Protein AF-A0A3D0H3B3-F1 (afdb_monomer)

pLDDT: mean 87.19, std 8.32, range [63.09, 97.88]

Foldseek 3Di:
DVCVVVVNPADDVLVVQVVVCVVCCVPCVVCVVCSVVVSVVSRVCCVVLSVLVVVLVVVLVVVVVVCVVVVHPDDDVVNLCCSCPVSVDDSVVNVD

Radius of gyration: 17.86 Å; Cα contacts (8 Å, |Δi|>4): 53; chains: 1; bounding box: 40×26×50 Å

Structure (mmCIF, N/CA/C/O backbone):
data_AF-A0A3D0H3B3-F1
#
_entry.id   AF-A0A3D0H3B3-F1
#
loop_
_atom_site.group_PDB
_atom_site.id
_atom_site.type_symbol
_atom_site.label_atom_id
_atom_site.label_alt_id
_atom_site.label_comp_id
_atom_site.label_asym_id
_atom_site.label_entity_id
_atom_site.label_seq_id
_atom_site.pdbx_PDB_ins_code
_atom_site.Cartn_x
_atom_site.Cartn_y
_atom_site.Cartn_z
_atom_site.occupancy
_atom_site.B_iso_or_equiv
_atom_site.auth_seq_id
_atom_site.auth_comp_id
_atom_site.auth_asym_id
_atom_site.auth_atom_id
_atom_site.pdbx_PDB_model_num
ATOM 1 N N . ARG A 1 1 ? -2.628 -3.431 3.011 1.00 71.88 1 ARG A N 1
ATOM 2 C CA . ARG A 1 1 ? -3.946 -3.982 3.434 1.00 71.88 1 ARG A CA 1
ATOM 3 C C . ARG A 1 1 ? -4.200 -5.385 2.893 1.00 71.88 1 ARG A C 1
ATOM 5 O O . ARG A 1 1 ? -4.131 -6.309 3.682 1.00 71.88 1 ARG A O 1
ATOM 12 N N . HIS A 1 2 ? -4.472 -5.573 1.594 1.00 82.44 2 HIS A N 1
ATOM 13 C CA . HIS A 1 2 ? -4.795 -6.909 1.060 1.00 82.44 2 HIS A CA 1
ATOM 14 C C . HIS A 1 2 ? -3.699 -7.943 1.342 1.00 82.44 2 HIS A C 1
ATOM 16 O O . HIS A 1 2 ? -4.019 -9.040 1.770 1.00 82.44 2 HIS A O 1
ATOM 22 N N . GLY A 1 3 ? -2.420 -7.558 1.243 1.00 84.56 3 GLY A N 1
ATOM 23 C CA . GLY A 1 3 ? -1.312 -8.412 1.689 1.00 84.56 3 GLY A CA 1
ATOM 24 C C . GLY A 1 3 ? -1.428 -8.843 3.157 1.00 84.56 3 GLY A C 1
ATOM 25 O O . GLY A 1 3 ? -1.320 -10.026 3.444 1.00 84.56 3 GLY A O 1
ATOM 26 N N . ARG A 1 4 ? -1.767 -7.926 4.075 1.00 77.69 4 ARG A N 1
ATOM 27 C CA . ARG A 1 4 ? -1.990 -8.238 5.501 1.00 77.69 4 ARG A CA 1
ATOM 28 C C . ARG A 1 4 ? -3.178 -9.180 5.713 1.00 77.69 4 ARG A C 1
ATOM 30 O O . ARG A 1 4 ? -3.071 -10.109 6.499 1.00 77.69 4 ARG A O 1
ATOM 37 N N . PHE A 1 5 ? -4.278 -9.004 4.973 1.00 76.38 5 PHE A N 1
ATOM 38 C CA . PHE A 1 5 ? -5.398 -9.958 5.001 1.00 76.38 5 PHE A CA 1
ATOM 39 C C . PHE A 1 5 ? -5.006 -11.355 4.501 1.00 76.38 5 PHE A C 1
ATOM 41 O O . PHE A 1 5 ? -5.586 -12.343 4.938 1.00 76.38 5 PHE A O 1
ATOM 48 N N . LEU A 1 6 ? -4.005 -11.440 3.623 1.00 85.25 6 LEU A N 1
ATOM 49 C CA . LEU A 1 6 ? -3.413 -12.695 3.160 1.00 85.25 6 LEU A CA 1
ATOM 50 C C . LEU A 1 6 ? -2.292 -13.216 4.084 1.00 85.25 6 LEU A C 1
ATOM 52 O O . LEU A 1 6 ? -1.683 -14.235 3.770 1.00 85.25 6 LEU A O 1
ATOM 56 N N . GLY A 1 7 ? -2.005 -12.543 5.205 1.00 84.50 7 GLY A N 1
ATOM 57 C CA . GLY A 1 7 ? -0.946 -12.924 6.148 1.00 84.50 7 GLY A CA 1
ATOM 58 C C . GLY A 1 7 ? 0.475 -12.550 5.708 1.00 84.50 7 GLY A C 1
ATOM 59 O O . GLY A 1 7 ? 1.443 -13.147 6.172 1.00 84.50 7 GLY A O 1
ATOM 60 N N . ILE A 1 8 ? 0.624 -11.595 4.788 1.00 87.75 8 ILE A N 1
ATOM 61 C CA . ILE A 1 8 ? 1.924 -11.097 4.325 1.00 87.75 8 ILE A CA 1
ATOM 62 C C . ILE A 1 8 ? 2.337 -9.901 5.188 1.00 87.75 8 ILE A C 1
ATOM 64 O O . ILE A 1 8 ? 1.794 -8.807 5.037 1.00 87.75 8 ILE A O 1
ATOM 68 N N . ASP A 1 9 ? 3.337 -10.110 6.045 1.00 82.44 9 ASP A N 1
ATOM 69 C CA . ASP A 1 9 ? 3.860 -9.109 6.992 1.00 82.44 9 ASP A CA 1
ATOM 70 C C . ASP A 1 9 ? 5.191 -8.473 6.552 1.00 82.44 9 ASP A C 1
ATOM 72 O O . ASP A 1 9 ? 5.952 -7.952 7.365 1.00 82.44 9 ASP A O 1
ATOM 76 N N . ARG A 1 10 ? 5.492 -8.517 5.252 1.00 88.88 10 ARG A N 1
ATOM 77 C CA . ARG A 1 10 ? 6.701 -7.933 4.655 1.00 88.88 10 ARG A CA 1
ATOM 78 C C . ARG A 1 10 ? 6.347 -7.083 3.434 1.00 88.88 10 ARG A C 1
ATOM 80 O O . ARG A 1 10 ? 5.331 -7.379 2.799 1.00 88.88 10 ARG A O 1
ATOM 87 N N . PRO A 1 11 ? 7.185 -6.101 3.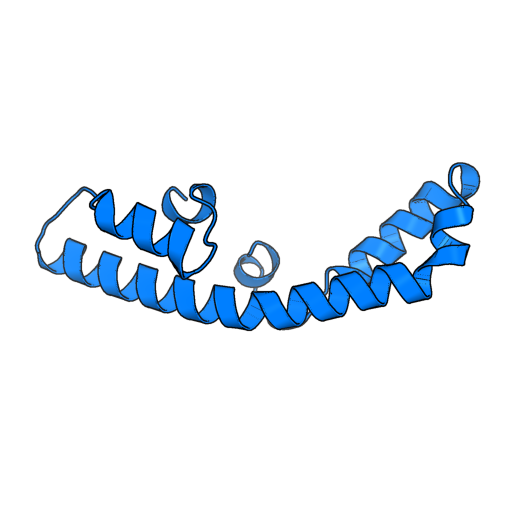058 1.00 92.12 11 PRO A N 1
ATOM 88 C CA . PRO A 1 11 ? 7.037 -5.418 1.783 1.00 92.12 11 PRO A CA 1
ATOM 89 C C . PRO A 1 11 ? 7.037 -6.415 0.618 1.00 92.12 11 PRO A C 1
ATOM 91 O O . PRO A 1 11 ? 7.858 -7.338 0.587 1.00 92.12 11 PRO A O 1
ATOM 94 N N . PHE A 1 12 ? 6.105 -6.255 -0.317 1.00 94.44 12 PHE A N 1
ATOM 95 C CA . PHE A 1 12 ? 5.934 -7.159 -1.459 1.00 94.44 12 PHE A CA 1
ATOM 96 C C . PHE A 1 12 ? 5.481 -6.445 -2.739 1.00 94.44 12 PHE A C 1
ATOM 98 O O . PHE A 1 12 ? 5.603 -7.008 -3.827 1.00 94.44 12 PHE A O 1
ATOM 105 N N . LEU A 1 13 ? 4.970 -5.212 -2.656 1.00 95.75 13 LEU A N 1
ATOM 106 C CA . LEU A 1 13 ? 4.426 -4.508 -3.823 1.00 95.75 13 LEU A CA 1
ATOM 107 C C . LEU A 1 13 ? 5.495 -4.213 -4.877 1.00 95.75 13 LEU A C 1
ATOM 109 O O . LEU A 1 13 ? 5.205 -4.229 -6.072 1.00 95.75 13 LEU A O 1
ATOM 113 N N . HIS A 1 14 ? 6.738 -3.991 -4.451 1.00 96.25 14 HIS A N 1
ATOM 114 C CA . HIS A 1 14 ? 7.861 -3.803 -5.365 1.00 96.25 14 HIS A CA 1
ATOM 115 C C . HIS A 1 14 ? 8.148 -5.067 -6.202 1.00 96.25 14 HIS A C 1
ATOM 117 O O . HIS A 1 14 ? 8.493 -4.941 -7.374 1.00 96.25 14 HIS A O 1
ATOM 123 N N . GLU A 1 15 ? 7.942 -6.273 -5.657 1.00 95.50 15 GLU A N 1
ATOM 124 C CA . GLU A 1 15 ? 8.070 -7.541 -6.400 1.00 95.50 15 GLU A CA 1
ATOM 125 C C . GLU A 1 15 ? 6.942 -7.693 -7.429 1.00 95.50 15 GLU A C 1
ATOM 127 O O . GLU A 1 15 ? 7.182 -8.069 -8.577 1.00 95.50 15 GLU A O 1
ATOM 132 N N . VAL A 1 16 ? 5.712 -7.335 -7.042 1.00 96.31 16 VAL A N 1
ATOM 133 C CA . VAL A 1 16 ? 4.555 -7.330 -7.950 1.00 96.31 16 VAL A CA 1
ATOM 134 C C . VAL A 1 16 ? 4.780 -6.351 -9.103 1.00 96.31 16 VAL A C 1
ATOM 136 O O . VAL A 1 16 ? 4.511 -6.688 -10.253 1.00 96.31 16 VAL A O 1
ATOM 139 N N . ALA A 1 17 ? 5.320 -5.164 -8.818 1.00 97.00 17 ALA A N 1
ATOM 140 C CA . ALA A 1 17 ? 5.637 -4.176 -9.842 1.00 97.00 17 ALA A CA 1
ATOM 141 C C . ALA A 1 17 ? 6.649 -4.717 -10.863 1.00 97.00 17 ALA A C 1
ATOM 143 O O . ALA A 1 17 ? 6.438 -4.546 -12.058 1.00 97.00 17 ALA A O 1
ATOM 144 N N . VAL A 1 18 ? 7.690 -5.432 -10.420 1.00 97.00 18 VAL A N 1
ATOM 145 C CA . VAL A 1 18 ? 8.656 -6.078 -11.328 1.00 97.00 18 VAL A CA 1
ATOM 146 C C . VAL A 1 18 ? 7.976 -7.111 -12.229 1.00 97.00 18 VAL A C 1
ATOM 148 O O . VAL A 1 18 ? 8.230 -7.130 -13.432 1.00 97.00 18 VAL A O 1
ATOM 151 N N . ALA A 1 19 ? 7.072 -7.933 -11.688 1.00 97.44 19 ALA A N 1
ATOM 152 C CA . ALA A 1 19 ? 6.322 -8.897 -12.494 1.00 97.44 19 ALA A CA 1
ATOM 153 C C . ALA A 1 19 ? 5.470 -8.209 -13.579 1.00 97.44 19 ALA A C 1
ATOM 155 O O . ALA A 1 19 ? 5.408 -8.688 -14.711 1.00 97.44 19 ALA A O 1
ATOM 156 N N . VAL A 1 20 ? 4.858 -7.064 -13.257 1.00 97.06 20 VAL A N 1
ATOM 157 C CA . VAL A 1 20 ? 4.099 -6.254 -14.223 1.00 97.06 20 VAL A CA 1
ATOM 158 C C . VAL A 1 20 ? 5.014 -5.658 -15.292 1.00 97.06 20 VAL A C 1
ATOM 160 O O . VAL A 1 20 ? 4.668 -5.715 -16.467 1.00 97.06 20 VAL A O 1
ATOM 163 N N . MET A 1 21 ? 6.184 -5.132 -14.919 1.00 97.00 21 MET A N 1
ATOM 164 C CA . MET A 1 21 ? 7.142 -4.565 -15.879 1.00 97.00 21 MET A CA 1
ATOM 165 C C . MET A 1 21 ? 7.557 -5.596 -16.930 1.00 97.00 21 MET A C 1
ATOM 167 O O . MET A 1 21 ? 7.519 -5.293 -18.117 1.00 97.00 21 MET A O 1
ATOM 171 N N . HIS A 1 22 ? 7.864 -6.826 -16.510 1.00 96.56 22 HIS A N 1
ATOM 172 C CA . HIS A 1 22 ? 8.179 -7.914 -17.438 1.00 96.56 22 HIS A CA 1
ATOM 173 C C . HIS A 1 22 ? 6.992 -8.310 -18.316 1.00 96.56 22 HIS A C 1
ATOM 175 O O . HIS A 1 22 ? 7.157 -8.535 -19.508 1.00 96.56 22 HIS A O 1
ATOM 181 N N . ALA A 1 23 ? 5.776 -8.353 -17.766 1.00 97.38 23 ALA A N 1
ATOM 182 C CA . ALA A 1 23 ? 4.580 -8.653 -18.556 1.00 97.38 23 ALA A CA 1
ATOM 183 C C . ALA A 1 23 ? 4.267 -7.580 -19.619 1.00 97.38 23 ALA A C 1
ATOM 185 O O . ALA A 1 23 ? 3.481 -7.833 -20.531 1.00 97.38 23 ALA A O 1
ATOM 186 N N . MET A 1 24 ? 4.846 -6.384 -19.489 1.00 96.12 24 MET A N 1
ATOM 187 C CA . MET A 1 24 ? 4.590 -5.226 -20.343 1.00 96.12 24 MET A CA 1
ATOM 188 C C . MET A 1 24 ? 5.804 -4.803 -21.186 1.00 96.12 24 MET A C 1
ATOM 190 O O . MET A 1 24 ? 5.710 -3.806 -21.905 1.00 96.12 24 MET A O 1
ATOM 194 N N . GLU A 1 25 ? 6.917 -5.541 -21.130 1.00 95.31 25 GLU A N 1
ATOM 195 C CA . GLU A 1 25 ? 8.212 -5.116 -21.684 1.00 95.31 25 GLU A CA 1
ATOM 196 C C . GLU A 1 25 ? 8.184 -4.852 -23.196 1.00 95.31 25 GLU A C 1
ATOM 198 O O . GLU A 1 25 ? 8.829 -3.917 -23.665 1.00 95.31 25 GLU A O 1
ATOM 203 N N . ASP A 1 26 ? 7.366 -5.598 -23.945 1.00 95.94 26 ASP A N 1
ATOM 204 C CA . ASP A 1 26 ? 7.217 -5.435 -25.397 1.00 95.94 26 ASP A CA 1
ATOM 205 C C . ASP A 1 26 ? 6.635 -4.070 -25.792 1.00 95.94 26 ASP A C 1
ATOM 207 O O . ASP A 1 26 ? 6.915 -3.549 -26.871 1.00 95.94 26 ASP A O 1
ATOM 211 N N . THR A 1 27 ? 5.772 -3.508 -24.940 1.00 97.50 27 THR A N 1
ATOM 212 C CA . THR A 1 27 ? 5.067 -2.245 -25.216 1.00 97.50 27 THR A CA 1
ATOM 213 C C . THR A 1 27 ? 5.682 -1.069 -24.464 1.00 97.50 27 THR A C 1
ATOM 215 O O . THR A 1 27 ? 5.654 0.047 -24.978 1.00 97.50 27 THR A O 1
ATOM 218 N N . TYR A 1 28 ? 6.236 -1.316 -23.274 1.00 96.75 28 TYR A N 1
ATOM 219 C CA . TYR A 1 28 ? 6.752 -0.290 -22.363 1.00 96.75 28 TYR A CA 1
ATOM 220 C C . TYR A 1 28 ? 8.153 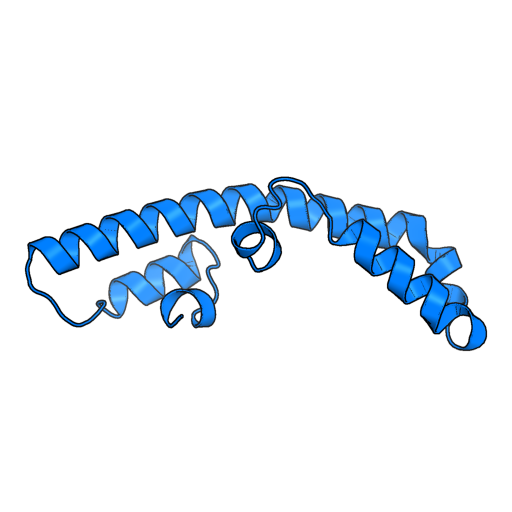-0.648 -21.825 1.00 96.75 28 TYR A C 1
ATOM 222 O O . TYR A 1 28 ? 8.325 -0.851 -20.615 1.00 96.75 28 TYR A O 1
ATOM 230 N N . PRO A 1 29 ? 9.173 -0.755 -22.695 1.00 95.25 29 PRO A N 1
ATOM 231 C CA . PRO A 1 29 ? 10.536 -1.109 -22.289 1.00 95.25 29 PRO A CA 1
ATOM 232 C C . PRO A 1 29 ? 11.156 -0.105 -21.300 1.00 95.25 29 PRO A C 1
ATOM 234 O O . PRO A 1 29 ? 11.967 -0.484 -20.452 1.00 95.25 29 PRO A O 1
ATOM 237 N N . GLU A 1 30 ? 10.732 1.161 -21.334 1.00 96.31 30 GLU A N 1
ATOM 238 C CA . GLU A 1 30 ? 11.192 2.230 -20.442 1.00 96.31 30 GLU A CA 1
ATOM 239 C C . GLU A 1 30 ? 10.922 1.950 -18.951 1.00 96.31 30 GLU A C 1
ATOM 241 O O . GLU A 1 30 ? 11.587 2.505 -18.067 1.00 96.31 30 GLU A O 1
ATOM 246 N N . LEU A 1 31 ? 9.964 1.065 -18.646 1.00 95.38 31 LEU A N 1
ATOM 247 C CA . LEU A 1 31 ? 9.670 0.656 -17.275 1.00 95.38 31 LEU A CA 1
ATOM 248 C C . LEU A 1 31 ? 10.805 -0.183 -16.677 1.00 95.38 31 LEU A C 1
ATOM 250 O O . LEU A 1 31 ? 11.131 -0.004 -15.502 1.00 95.38 31 LEU A O 1
ATOM 254 N N . LEU A 1 32 ? 11.437 -1.047 -17.480 1.00 94.75 32 LEU A N 1
ATOM 255 C CA . LEU A 1 32 ? 12.600 -1.831 -17.053 1.00 94.75 32 LEU A CA 1
ATOM 256 C C . LEU A 1 32 ? 13.844 -0.948 -16.910 1.00 94.75 32 LEU A C 1
ATOM 258 O O . LEU A 1 32 ? 14.598 -1.103 -15.950 1.00 94.75 32 LEU A O 1
ATOM 262 N N . GLU A 1 33 ? 14.020 0.044 -17.789 1.00 95.31 33 GLU A N 1
ATOM 263 C CA . GLU A 1 33 ? 15.092 1.044 -17.649 1.00 95.31 33 GLU A CA 1
ATOM 264 C C . GLU A 1 33 ? 14.977 1.814 -16.321 1.00 95.31 33 GLU A C 1
ATOM 266 O O . GLU A 1 33 ? 15.976 2.104 -15.657 1.00 95.31 33 GLU A O 1
ATOM 271 N N . SER A 1 34 ? 13.742 2.088 -15.893 1.00 96.50 34 SER A N 1
ATOM 272 C CA . SER A 1 34 ? 13.427 2.815 -14.658 1.00 96.50 34 SER A CA 1
ATOM 273 C C . SER A 1 34 ? 13.215 1.914 -13.431 1.00 96.50 34 SER A C 1
ATOM 275 O O . SER A 1 34 ? 12.909 2.419 -12.343 1.00 96.50 34 SER A O 1
ATOM 277 N N . GLN A 1 35 ? 13.400 0.594 -13.555 1.00 96.00 35 GLN A N 1
ATOM 278 C CA . GLN A 1 35 ? 13.032 -0.397 -12.536 1.00 96.00 35 GLN A CA 1
ATOM 279 C C . GLN A 1 35 ? 13.621 -0.080 -11.155 1.00 96.00 35 GLN A C 1
ATOM 281 O O . GLN A 1 35 ? 12.908 -0.097 -10.152 1.00 96.00 35 GLN A O 1
ATOM 286 N N . SER A 1 36 ? 14.915 0.248 -11.084 1.00 96.81 36 SER A N 1
ATOM 287 C CA . SER A 1 36 ? 15.616 0.538 -9.818 1.00 96.81 36 SER A CA 1
ATOM 288 C C . SER A 1 36 ? 15.058 1.762 -9.084 1.00 96.81 36 SER A C 1
ATOM 290 O O . SER A 1 36 ? 15.085 1.825 -7.853 1.00 96.81 36 SER A O 1
ATOM 292 N N . TYR A 1 37 ? 14.552 2.748 -9.826 1.00 97.44 37 TYR A N 1
ATOM 293 C CA . TYR A 1 37 ? 13.922 3.924 -9.236 1.00 97.44 37 TYR A CA 1
ATOM 294 C C . TYR A 1 37 ? 12.511 3.590 -8.749 1.00 97.44 37 TYR A C 1
ATOM 296 O O . TYR A 1 37 ? 12.203 3.804 -7.578 1.00 97.44 37 TYR A O 1
ATOM 304 N N . ILE A 1 38 ? 11.687 2.997 -9.617 1.00 97.00 38 ILE A N 1
ATOM 305 C CA . ILE A 1 38 ? 10.285 2.678 -9.317 1.00 97.00 38 ILE A CA 1
ATOM 306 C C . ILE A 1 38 ? 10.186 1.724 -8.121 1.00 97.00 38 ILE A C 1
ATOM 308 O O . ILE A 1 38 ? 9.463 2.000 -7.167 1.00 97.00 38 ILE A O 1
ATOM 312 N N . THR A 1 39 ? 10.952 0.631 -8.132 1.00 97.75 39 THR A N 1
ATOM 313 C CA . THR A 1 39 ? 10.937 -0.367 -7.046 1.00 97.75 39 THR A CA 1
ATOM 314 C C . THR A 1 39 ? 11.364 0.226 -5.707 1.00 97.75 39 THR A C 1
ATOM 316 O O . THR A 1 39 ? 10.766 -0.090 -4.683 1.00 97.75 39 THR A O 1
ATOM 319 N N . ARG A 1 40 ? 12.344 1.137 -5.704 1.00 97.81 40 ARG A N 1
ATOM 320 C CA . ARG A 1 40 ? 12.808 1.831 -4.496 1.00 97.81 40 ARG A CA 1
ATOM 321 C C . ARG A 1 40 ? 11.760 2.781 -3.933 1.00 97.81 40 ARG A C 1
ATOM 323 O O . ARG A 1 40 ? 11.571 2.807 -2.723 1.00 97.81 40 ARG A O 1
ATOM 330 N N . VAL A 1 41 ? 11.079 3.539 -4.793 1.00 97.88 41 VAL A N 1
ATOM 331 C CA . VAL A 1 41 ? 9.978 4.420 -4.375 1.00 97.88 41 VAL A CA 1
ATOM 332 C C . VAL A 1 41 ? 8.840 3.596 -3.777 1.00 97.88 41 VAL A C 1
ATOM 334 O O . VAL A 1 41 ? 8.370 3.924 -2.692 1.00 97.88 41 VAL A O 1
ATOM 337 N N . ILE A 1 42 ? 8.447 2.502 -4.437 1.00 97.00 42 ILE A N 1
ATOM 338 C CA . ILE A 1 42 ? 7.398 1.604 -3.934 1.00 97.00 42 ILE A CA 1
ATOM 339 C C . ILE A 1 42 ? 7.792 1.016 -2.581 1.00 97.00 42 ILE A C 1
ATOM 341 O O . ILE A 1 42 ? 6.984 1.049 -1.661 1.00 97.00 42 ILE A O 1
ATOM 345 N N . LEU A 1 43 ? 9.021 0.512 -2.446 1.00 96.38 43 LEU A N 1
ATOM 346 C CA . LEU A 1 43 ? 9.503 -0.065 -1.193 1.00 96.38 43 LEU A CA 1
ATOM 347 C C . LEU A 1 43 ? 9.480 0.963 -0.056 1.00 96.38 43 LEU A C 1
ATOM 349 O O . LEU A 1 43 ? 8.922 0.686 0.999 1.00 96.38 43 LEU A O 1
ATOM 353 N N . HIS A 1 44 ? 10.028 2.159 -0.287 1.00 95.44 44 HIS A N 1
ATOM 354 C CA . HIS A 1 44 ? 10.044 3.224 0.717 1.00 95.44 44 HIS A CA 1
ATOM 355 C C . HIS A 1 44 ? 8.630 3.629 1.151 1.00 95.44 44 HIS A C 1
ATOM 357 O O . HIS A 1 44 ? 8.386 3.852 2.337 1.00 95.44 44 HIS A O 1
ATOM 363 N N . GLU A 1 45 ? 7.699 3.737 0.202 1.00 92.25 45 GLU A N 1
ATOM 364 C CA . GLU A 1 45 ? 6.315 4.088 0.514 1.00 92.25 45 GLU A CA 1
ATOM 365 C C . GLU A 1 45 ? 5.604 2.949 1.252 1.00 92.25 45 GLU A C 1
ATOM 367 O O . GLU A 1 45 ? 4.890 3.197 2.218 1.00 92.25 45 GLU A O 1
ATOM 372 N N . GLU A 1 46 ? 5.835 1.697 0.857 1.00 92.06 46 GLU A N 1
ATOM 373 C CA . GLU A 1 46 ? 5.266 0.519 1.513 1.00 92.06 46 GLU A CA 1
ATOM 374 C C . GLU A 1 46 ? 5.752 0.387 2.963 1.00 92.06 46 GLU A C 1
ATOM 376 O O . GLU A 1 46 ? 4.938 0.168 3.861 1.00 92.06 46 GLU A O 1
ATOM 381 N N . GLU A 1 47 ? 7.048 0.587 3.213 1.00 91.31 47 GLU A N 1
ATOM 382 C CA . GLU A 1 47 ? 7.631 0.596 4.560 1.00 91.31 47 GLU A CA 1
ATOM 383 C C . GLU A 1 47 ? 7.045 1.725 5.415 1.00 91.31 47 GLU A C 1
ATOM 385 O O . GLU A 1 47 ? 6.540 1.481 6.512 1.00 91.31 47 GLU A O 1
ATOM 390 N N . ARG A 1 48 ? 7.026 2.956 4.888 1.00 87.75 48 ARG A N 1
ATOM 391 C CA . ARG A 1 48 ? 6.474 4.126 5.588 1.00 87.75 48 ARG A CA 1
ATOM 392 C C . ARG A 1 48 ? 4.983 3.966 5.894 1.00 87.75 48 ARG A C 1
ATOM 394 O O . ARG A 1 48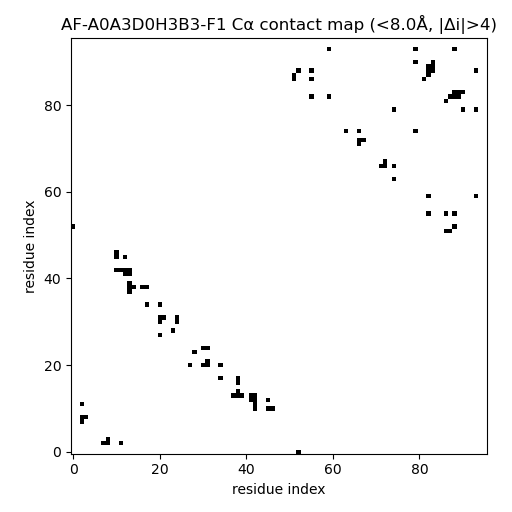 ? 4.513 4.355 6.967 1.00 87.75 48 ARG A O 1
ATOM 401 N N . PHE A 1 49 ? 4.228 3.416 4.949 1.00 83.75 49 PHE A N 1
ATOM 402 C CA . PHE A 1 49 ? 2.792 3.230 5.092 1.00 83.75 49 PHE A CA 1
ATOM 403 C C . PHE A 1 49 ? 2.453 2.062 6.021 1.00 83.75 49 PHE A C 1
ATOM 405 O O . PHE A 1 49 ? 1.439 2.128 6.711 1.00 83.75 49 PHE A O 1
ATOM 412 N N . SER A 1 50 ? 3.290 1.020 6.092 1.00 84.44 50 SER A N 1
ATOM 413 C CA . SER A 1 50 ? 3.058 -0.137 6.964 1.00 84.44 50 SER A CA 1
ATOM 414 C C . SER A 1 50 ? 2.896 0.270 8.430 1.00 84.44 50 SER A C 1
ATOM 416 O O . SER A 1 50 ? 1.934 -0.148 9.072 1.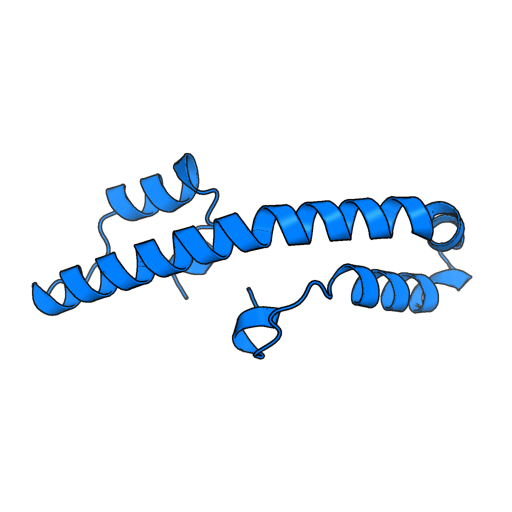00 84.44 50 SER A O 1
ATOM 418 N N . ASP A 1 51 ? 3.760 1.150 8.941 1.00 81.44 51 ASP A N 1
ATOM 419 C CA . ASP A 1 51 ? 3.676 1.627 10.329 1.00 81.44 51 ASP A CA 1
ATOM 420 C C . ASP A 1 51 ? 2.394 2.427 10.595 1.00 81.44 51 ASP A C 1
ATOM 422 O O . ASP A 1 51 ? 1.748 2.288 11.641 1.00 81.44 51 ASP A O 1
ATOM 426 N N . THR A 1 52 ? 2.000 3.250 9.620 1.00 80.50 52 THR A N 1
ATOM 427 C CA . THR A 1 52 ? 0.785 4.071 9.691 1.00 80.50 52 THR A CA 1
ATOM 428 C C . THR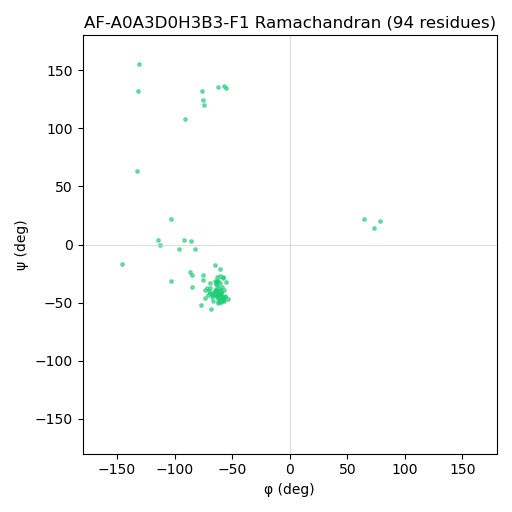 A 1 52 ? -0.458 3.182 9.669 1.00 80.50 52 THR A C 1
ATOM 430 O O . THR A 1 52 ? -1.353 3.346 10.500 1.00 80.50 52 THR A O 1
ATOM 433 N N . LEU A 1 53 ? -0.479 2.189 8.776 1.00 80.50 53 LEU A N 1
ATOM 434 C CA . LEU A 1 53 ? -1.532 1.187 8.665 1.00 80.50 53 LEU A CA 1
ATOM 435 C C . LEU A 1 53 ? -1.655 0.368 9.957 1.00 80.50 53 LEU A C 1
ATOM 437 O O . LEU A 1 53 ? -2.751 0.194 10.480 1.00 80.50 53 LEU A O 1
ATOM 441 N N . ASP A 1 54 ? -0.545 -0.092 10.524 1.00 81.50 54 ASP A N 1
ATOM 442 C CA . ASP A 1 54 ? -0.567 -0.878 11.756 1.00 81.50 54 ASP A CA 1
ATOM 443 C C .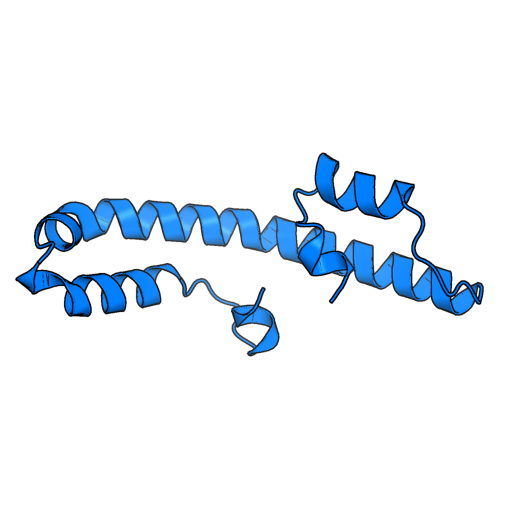 ASP A 1 54 ? -1.095 -0.056 12.943 1.00 81.50 54 ASP A C 1
ATOM 445 O O . ASP A 1 54 ? -1.867 -0.561 13.764 1.00 81.50 54 ASP A O 1
ATOM 449 N N . HIS A 1 55 ? -0.725 1.225 13.041 1.00 82.25 55 HIS A N 1
ATOM 450 C CA . HIS A 1 55 ? -1.245 2.109 14.083 1.00 82.25 55 HIS A CA 1
ATOM 451 C C . HIS A 1 55 ? -2.743 2.392 13.916 1.00 82.25 55 HIS A C 1
ATOM 453 O O . HIS A 1 55 ? -3.502 2.245 14.879 1.00 82.25 55 HIS A O 1
ATOM 459 N N . GLY A 1 56 ? -3.186 2.759 12.712 1.00 79.62 56 GLY A N 1
ATOM 460 C CA . GLY A 1 56 ? -4.591 3.085 12.477 1.00 79.62 56 GLY A CA 1
ATOM 461 C C . GLY A 1 56 ? -5.518 1.871 12.569 1.00 79.62 56 GLY A C 1
ATOM 462 O O . GLY A 1 56 ? -6.615 2.006 13.105 1.00 79.62 56 GLY A O 1
ATOM 463 N N . LEU A 1 57 ? -5.070 0.669 12.175 1.00 80.81 57 LEU A N 1
ATOM 464 C CA . LEU A 1 57 ? -5.842 -0.567 12.361 1.00 80.81 57 LEU A CA 1
ATOM 465 C C . LEU A 1 57 ? -6.029 -0.895 13.845 1.00 80.81 57 LEU A C 1
ATOM 467 O O . LEU A 1 57 ? -7.136 -1.237 14.2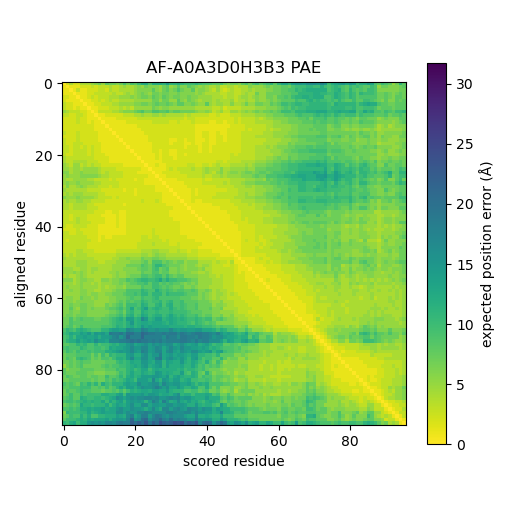54 1.00 80.81 57 LEU A O 1
ATOM 471 N N . ARG A 1 58 ? -4.984 -0.744 14.673 1.00 83.75 58 ARG A N 1
ATOM 472 C CA . ARG A 1 58 ? -5.103 -0.937 16.129 1.00 83.75 58 ARG A CA 1
ATOM 473 C C . ARG A 1 58 ? -6.076 0.057 16.758 1.00 83.75 58 ARG A C 1
ATOM 475 O O . ARG A 1 58 ? -6.900 -0.340 17.580 1.00 83.75 58 ARG A O 1
ATOM 482 N N . LEU A 1 59 ? -5.995 1.332 16.370 1.00 82.81 59 LEU A N 1
ATOM 483 C CA . LEU A 1 59 ? -6.908 2.364 16.861 1.00 82.81 59 LEU A CA 1
ATOM 484 C C . LEU A 1 59 ? -8.355 2.049 16.460 1.00 82.81 59 LEU A C 1
ATOM 486 O O . LEU A 1 59 ? -9.233 2.025 17.321 1.00 82.81 59 LEU A O 1
ATOM 490 N N . LEU A 1 60 ? -8.588 1.733 15.183 1.00 81.81 60 LEU A N 1
ATOM 491 C CA . LEU A 1 60 ? -9.900 1.354 14.665 1.00 81.81 60 LEU A CA 1
ATOM 492 C C . LEU A 1 60 ? -10.474 0.147 15.420 1.00 81.81 60 LEU A C 1
ATOM 494 O O . LEU A 1 60 ? -11.601 0.212 15.901 1.00 81.81 60 LEU A O 1
ATOM 498 N N . GLN A 1 61 ? -9.690 -0.919 15.599 1.00 83.44 61 GLN A N 1
ATOM 499 C CA . GLN A 1 61 ? -10.113 -2.107 16.349 1.00 83.44 61 GLN A CA 1
ATOM 500 C C . GLN A 1 61 ? -10.473 -1.782 17.804 1.00 83.44 61 GLN A C 1
ATOM 502 O O . GLN A 1 61 ? -11.463 -2.301 18.321 1.00 83.44 61 GLN A O 1
ATOM 507 N N . SER A 1 62 ? -9.699 -0.916 18.466 1.00 86.94 62 SER A N 1
ATOM 508 C CA . SER A 1 62 ? -9.977 -0.516 19.849 1.00 86.94 62 SER A CA 1
ATOM 509 C C . SER A 1 62 ? -11.279 0.279 19.983 1.00 86.94 62 SER A C 1
ATOM 511 O O . SER A 1 62 ? -12.061 0.022 20.897 1.00 86.94 62 SER A O 1
ATOM 513 N N . GLU A 1 63 ? -11.555 1.185 19.043 1.00 83.62 63 GLU A N 1
ATOM 514 C CA . GLU A 1 63 ? -12.778 1.988 19.045 1.00 83.62 63 GLU A CA 1
ATOM 515 C C . GLU A 1 63 ? -14.004 1.170 18.641 1.00 83.62 63 GLU A C 1
ATOM 517 O O . GLU A 1 63 ? -15.052 1.310 19.266 1.00 83.62 63 GLU A O 1
ATOM 522 N N . ILE A 1 64 ? -13.881 0.267 17.660 1.00 84.62 64 ILE A N 1
ATOM 523 C CA . ILE A 1 64 ? -14.954 -0.676 17.310 1.00 84.62 64 ILE A CA 1
ATOM 524 C C . ILE A 1 64 ? -15.326 -1.515 18.531 1.00 84.62 64 ILE A C 1
ATOM 526 O O . ILE A 1 64 ? -16.507 -1.636 18.847 1.00 84.62 64 ILE A O 1
ATOM 530 N N . LYS A 1 65 ? -14.333 -2.053 19.249 1.00 87.44 65 LYS A N 1
ATOM 531 C CA . LYS A 1 65 ? -14.582 -2.843 20.456 1.00 87.44 65 LYS A CA 1
ATOM 532 C C . LYS A 1 65 ? -15.295 -2.021 21.533 1.00 87.44 65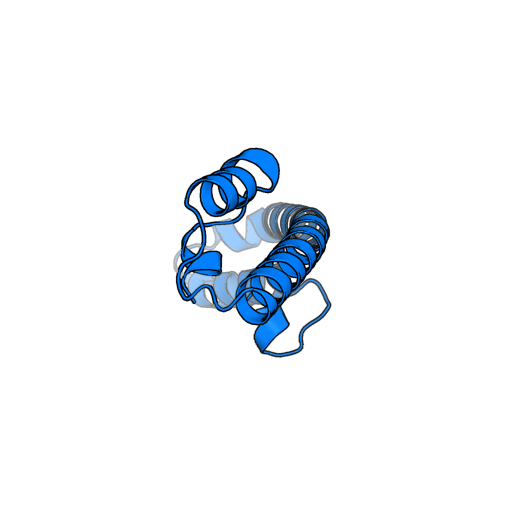 LYS A C 1
ATOM 534 O O . LYS A 1 65 ? -16.284 -2.484 22.088 1.00 87.44 65 LYS A O 1
ATOM 539 N N . ARG A 1 66 ? -14.852 -0.783 21.774 1.00 88.31 66 ARG A N 1
ATOM 540 C CA . ARG A 1 66 ? -15.506 0.132 22.722 1.00 88.31 66 ARG A CA 1
ATOM 541 C C . ARG A 1 66 ? -16.964 0.406 22.340 1.00 88.31 66 ARG A C 1
ATOM 543 O O . ARG A 1 66 ? -17.840 0.332 23.191 1.00 88.31 66 ARG A O 1
ATOM 550 N N . LEU A 1 67 ? -17.232 0.686 21.064 1.00 87.12 67 LEU A N 1
ATOM 551 C CA . LEU A 1 67 ? -18.588 0.926 20.560 1.00 87.12 67 LEU A CA 1
ATOM 552 C C . LEU A 1 67 ? -19.477 -0.319 20.689 1.00 87.12 67 LEU A C 1
ATOM 554 O O . LEU A 1 67 ? -20.645 -0.193 21.048 1.00 87.12 67 LEU A O 1
ATOM 558 N N . GLN A 1 68 ? -18.930 -1.513 20.447 1.00 87.12 68 GLN A N 1
ATOM 559 C CA . GLN A 1 68 ? -19.635 -2.781 20.656 1.00 87.12 68 GLN A CA 1
ATOM 560 C C . GLN A 1 68 ? -19.975 -3.010 22.134 1.00 87.12 68 GLN A C 1
ATOM 562 O O . GLN A 1 68 ? -21.112 -3.369 22.439 1.00 87.12 68 GLN A O 1
ATOM 567 N N . ASP A 1 69 ? -19.029 -2.750 23.041 1.00 90.56 69 ASP A N 1
ATOM 568 C CA . ASP A 1 69 ? -19.235 -2.846 24.492 1.00 90.56 69 ASP A CA 1
ATOM 569 C C . ASP A 1 69 ? -20.307 -1.841 24.981 1.00 90.56 69 ASP A C 1
ATOM 571 O O . ASP A 1 69 ? -21.061 -2.127 25.910 1.00 90.56 69 ASP A O 1
ATOM 575 N N . GLU A 1 70 ? -20.423 -0.684 24.317 1.00 89.69 70 GLU A N 1
ATOM 576 C CA . GLU A 1 70 ? -21.447 0.349 24.550 1.00 89.69 70 GLU A CA 1
ATOM 577 C C . GLU A 1 70 ? -22.794 0.059 23.845 1.00 89.69 70 GLU A C 1
ATOM 579 O O . GLU A 1 70 ? -23.763 0.799 24.028 1.00 89.69 70 GLU A O 1
ATOM 584 N N . GLY A 1 71 ?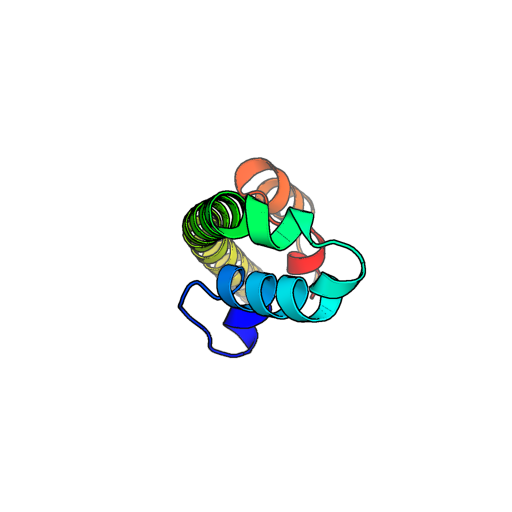 -22.890 -1.011 23.046 1.00 88.12 71 GLY A N 1
ATOM 585 C CA . GLY A 1 71 ? -24.095 -1.381 22.292 1.00 88.12 71 GLY A CA 1
ATOM 586 C C . GLY A 1 71 ? -24.393 -0.493 21.076 1.00 88.12 71 GLY A C 1
ATOM 587 O O . GLY A 1 71 ? -25.502 -0.531 20.536 1.00 88.12 71 GLY A O 1
ATOM 588 N N . ALA A 1 72 ? -23.429 0.313 20.630 1.00 83.12 72 ALA A N 1
ATOM 589 C CA . ALA A 1 72 ? -23.571 1.177 19.468 1.00 83.12 72 ALA A CA 1
ATOM 590 C C . ALA A 1 72 ? -23.465 0.370 18.163 1.00 83.12 72 ALA A C 1
ATOM 592 O O . ALA A 1 72 ? -22.536 -0.407 17.960 1.00 83.12 72 ALA A O 1
ATOM 593 N N . GLN A 1 73 ? -24.408 0.592 17.242 1.00 82.44 73 GLN A N 1
ATOM 594 C CA . GLN A 1 73 ? -24.418 -0.053 15.919 1.00 82.44 73 GLN A CA 1
ATOM 595 C C . GLN A 1 73 ? -23.793 0.806 14.810 1.00 82.44 73 GLN A C 1
ATOM 597 O O . GLN A 1 73 ? -23.713 0.368 13.666 1.00 82.44 73 GLN A O 1
ATOM 602 N N . VAL A 1 74 ? -23.381 2.039 15.123 1.00 83.88 74 VAL A N 1
ATOM 603 C CA . VAL A 1 74 ? -22.912 3.021 14.137 1.00 83.88 74 VAL A CA 1
ATOM 604 C C . VAL A 1 74 ? -21.599 3.640 14.597 1.00 83.88 74 VAL A C 1
ATOM 606 O O . VAL A 1 74 ? -21.485 4.104 15.732 1.00 83.88 74 VAL A O 1
ATOM 609 N N . ILE A 1 75 ? -20.623 3.690 13.690 1.00 82.31 75 ILE A N 1
ATOM 610 C CA . ILE A 1 75 ? -19.348 4.379 13.904 1.00 82.31 75 ILE A CA 1
ATOM 611 C C . ILE A 1 75 ? -19.577 5.897 13.786 1.00 82.31 75 ILE A C 1
ATOM 613 O O . ILE A 1 75 ? -20.074 6.358 12.756 1.00 82.31 75 ILE A O 1
ATOM 617 N N . PRO A 1 76 ? -19.214 6.710 14.798 1.00 86.81 76 PRO A N 1
ATOM 618 C CA . PRO A 1 76 ? -19.370 8.159 14.724 1.00 86.81 76 PRO A CA 1
ATOM 619 C C . PRO A 1 76 ? -18.535 8.771 13.593 1.00 86.81 76 PRO A C 1
ATOM 621 O O . PRO A 1 76 ? -17.342 8.498 13.476 1.00 86.81 76 PRO A O 1
ATOM 624 N N . GLY A 1 77 ? -19.115 9.694 12.820 1.00 86.31 77 GLY A N 1
ATOM 625 C CA . GLY A 1 77 ? -18.401 10.374 11.728 1.00 86.31 77 GLY A CA 1
ATOM 626 C C . GLY A 1 77 ? -17.142 11.130 12.176 1.00 86.31 77 GLY A C 1
ATOM 627 O O . GLY A 1 77 ? -16.182 11.222 11.420 1.00 86.31 77 GLY A O 1
ATOM 628 N N . ALA A 1 78 ? -17.095 11.603 13.426 1.00 85.88 78 ALA A N 1
ATOM 629 C CA . ALA A 1 78 ? -15.899 12.224 14.001 1.00 85.88 78 ALA A CA 1
ATOM 630 C C . ALA A 1 78 ? -14.707 11.251 14.092 1.00 85.88 78 ALA A C 1
ATOM 632 O O . ALA A 1 78 ? -13.562 11.657 13.894 1.00 85.88 78 ALA A O 1
ATOM 633 N N . LEU A 1 79 ? -14.970 9.966 14.353 1.00 82.69 79 LEU A N 1
ATOM 634 C CA . LEU A 1 79 ? -13.940 8.930 14.355 1.00 82.69 79 LEU A CA 1
ATOM 635 C C . LEU A 1 79 ? -13.459 8.642 12.927 1.00 82.69 79 LEU A C 1
ATOM 637 O O . LEU A 1 79 ? -12.254 8.582 12.699 1.00 82.69 79 LEU A O 1
ATOM 641 N N . ILE A 1 80 ? -14.384 8.553 11.966 1.00 84.25 80 ILE A N 1
ATOM 642 C CA . ILE A 1 80 ? -14.061 8.390 10.538 1.00 84.25 80 ILE A CA 1
ATOM 643 C C . ILE A 1 80 ? -13.179 9.546 10.052 1.00 84.25 80 ILE A C 1
ATOM 645 O O . ILE A 1 80 ? -12.134 9.321 9.447 1.00 84.25 80 ILE A O 1
ATOM 649 N N . PHE A 1 81 ? -13.562 10.783 10.378 1.00 85.81 81 PHE A N 1
ATOM 650 C CA . PHE A 1 81 ? -12.803 11.977 10.019 1.00 85.81 81 PHE A CA 1
ATOM 651 C C . PHE A 1 81 ? -11.390 11.951 10.605 1.00 85.81 81 PHE A C 1
ATOM 653 O O . PHE A 1 81 ? -10.433 12.211 9.889 1.00 85.81 81 PHE A O 1
ATOM 660 N N . LYS A 1 82 ? -11.239 11.573 11.880 1.00 82.88 82 LYS A N 1
ATOM 661 C CA . LYS A 1 82 ? -9.925 11.467 12.526 1.00 82.88 82 LYS A CA 1
ATOM 662 C C . LYS A 1 82 ? -9.040 10.404 11.867 1.00 82.88 82 LYS A C 1
ATOM 664 O O . LYS A 1 82 ? -7.853 10.643 11.669 1.00 82.88 82 LYS A O 1
ATOM 669 N N . LEU A 1 83 ? -9.599 9.242 11.527 1.00 79.94 83 LEU A N 1
ATOM 670 C CA . LEU A 1 83 ? -8.870 8.182 10.824 1.00 79.94 83 LEU A CA 1
ATOM 671 C C . LEU A 1 83 ? -8.375 8.664 9.455 1.00 79.94 83 LEU A C 1
ATOM 673 O O . LEU A 1 83 ? -7.204 8.477 9.130 1.00 79.94 83 LEU A O 1
ATOM 677 N N . TYR A 1 84 ? -9.226 9.360 8.707 1.00 83.06 84 TYR A N 1
ATOM 678 C CA . TYR A 1 84 ? -8.873 9.915 7.406 1.00 83.06 84 TYR A CA 1
ATOM 679 C C . TYR A 1 84 ? -7.846 11.056 7.492 1.00 83.06 84 TYR A C 1
ATOM 681 O O . TYR A 1 84 ? -6.783 10.972 6.886 1.00 83.06 84 TYR A O 1
ATOM 689 N N . ASP A 1 85 ? -8.134 12.103 8.266 1.00 84.56 85 ASP A N 1
ATOM 690 C CA . ASP A 1 85 ? -7.342 13.339 8.319 1.00 84.56 85 ASP A CA 1
ATOM 691 C C . ASP A 1 85 ? -6.011 13.160 9.062 1.00 84.56 85 ASP A C 1
ATOM 693 O O . ASP A 1 85 ? -4.957 13.564 8.579 1.00 84.56 85 ASP A O 1
ATOM 697 N N . THR A 1 86 ? -6.036 12.513 10.231 1.00 79.81 86 THR A N 1
ATOM 698 C CA . THR A 1 86 ? -4.846 12.397 11.088 1.00 79.81 86 THR A CA 1
ATOM 699 C C . THR A 1 86 ? -3.956 11.220 10.698 1.00 79.81 86 THR A C 1
ATOM 701 O O . THR A 1 86 ? -2.735 11.317 10.800 1.00 79.81 86 THR A O 1
ATOM 704 N N . TYR A 1 87 ? -4.550 10.102 10.275 1.00 74.62 87 TYR A N 1
ATOM 705 C CA . TYR A 1 87 ? -3.819 8.854 10.023 1.00 74.62 87 TYR A CA 1
ATOM 706 C C . TYR A 1 87 ? -3.779 8.458 8.545 1.00 74.62 87 TYR A C 1
ATOM 708 O O . TYR A 1 87 ? -3.192 7.431 8.215 1.00 74.62 87 TYR A O 1
ATOM 716 N N . GLY A 1 88 ? -4.392 9.242 7.652 1.00 75.31 88 GLY A N 1
ATOM 717 C CA . GLY A 1 88 ? -4.404 8.954 6.218 1.00 75.31 88 GLY A CA 1
ATOM 718 C C . GLY A 1 88 ? -5.155 7.671 5.860 1.00 75.31 88 GLY A C 1
ATOM 719 O O . GLY A 1 88 ? -4.881 7.086 4.814 1.00 75.31 88 GLY A O 1
ATOM 720 N N . PHE A 1 89 ? -6.062 7.193 6.722 1.00 75.25 89 PHE A N 1
ATOM 721 C CA . PHE A 1 89 ? -6.821 5.975 6.456 1.00 75.25 89 PHE A CA 1
ATOM 722 C C . PHE A 1 89 ? -7.893 6.235 5.398 1.00 75.25 89 PHE A C 1
ATOM 724 O O . PHE A 1 89 ? -8.795 7.041 5.638 1.00 75.25 89 PHE A O 1
ATOM 731 N N . PRO A 1 90 ? -7.856 5.534 4.251 1.00 73.44 90 PRO A N 1
ATOM 732 C CA . PRO A 1 90 ? -8.935 5.601 3.280 1.00 73.44 90 PRO A CA 1
ATOM 733 C C . PRO A 1 90 ? -10.253 5.191 3.936 1.00 73.44 90 PRO A C 1
ATOM 735 O O . PRO A 1 90 ? -10.302 4.191 4.657 1.00 73.44 90 PRO A O 1
ATOM 738 N N . ILE A 1 91 ? -11.320 5.938 3.648 1.00 73.38 91 ILE A N 1
ATOM 739 C CA . ILE A 1 91 ? -12.665 5.650 4.162 1.00 73.38 91 ILE A CA 1
ATOM 740 C C . ILE A 1 91 ? -13.121 4.228 3.812 1.00 73.38 91 ILE A C 1
ATOM 742 O O . ILE A 1 91 ? -13.761 3.586 4.638 1.00 73.38 91 ILE A O 1
ATOM 746 N N . ASP A 1 92 ? -12.684 3.711 2.660 1.00 72.38 92 ASP A N 1
ATOM 747 C CA . ASP A 1 92 ? -12.969 2.349 2.196 1.00 72.38 92 ASP A CA 1
ATOM 748 C C . ASP A 1 92 ? -12.488 1.272 3.186 1.00 72.38 92 ASP A C 1
ATOM 750 O O . ASP A 1 92 ? -13.075 0.204 3.272 1.00 72.38 92 ASP A O 1
ATOM 754 N N . ILE A 1 93 ? -11.432 1.539 3.972 1.00 69.81 93 ILE A N 1
ATOM 755 C CA . ILE A 1 93 ? -10.934 0.603 5.002 1.00 69.81 93 ILE A CA 1
ATOM 756 C C . ILE A 1 93 ? -11.842 0.578 6.233 1.00 69.81 93 ILE A C 1
ATOM 758 O O . ILE A 1 93 ? -11.839 -0.390 6.981 1.00 69.81 93 ILE A O 1
ATOM 762 N N . ILE A 1 94 ? -12.567 1.664 6.485 1.00 69.50 94 ILE A N 1
ATOM 763 C CA . ILE A 1 94 ? -13.411 1.817 7.673 1.00 69.50 94 ILE A CA 1
ATOM 764 C C . ILE A 1 94 ? -14.786 1.179 7.435 1.00 69.50 94 ILE A C 1
ATOM 766 O O . ILE A 1 94 ? -15.460 0.795 8.388 1.00 69.50 94 ILE A O 1
ATOM 770 N N . THR A 1 95 ? -15.209 1.102 6.172 1.00 70.12 95 THR A N 1
ATOM 771 C CA . THR A 1 95 ? -16.499 0.542 5.759 1.00 70.12 95 THR A CA 1
ATOM 772 C C . THR A 1 95 ? -16.490 -0.970 5.533 1.00 70.12 95 THR A C 1
ATOM 774 O O . THR A 1 95 ? -17.565 -1.563 5.606 1.00 70.12 95 THR A O 1
ATOM 777 N N . ASP A 1 96 ? -15.322 -1.560 5.254 1.00 63.09 96 ASP A N 1
ATOM 778 C CA . ASP A 1 96 ? -15.112 -3.006 5.049 1.00 63.09 96 ASP A CA 1
ATOM 779 C C . ASP A 1 96 ? -14.854 -3.752 6.372 1.00 63.09 96 ASP A C 1
ATOM 781 O O . ASP A 1 96 ? -15.438 -4.846 6.557 1.00 63.09 96 ASP A O 1
#

Secondary structure (DSSP, 8-state):
-HHHHTT--S--HHHHHHHHHHHTTTT-THHHHTHHHHHHHHHHHHHHHHHHHHHHHHHHHHHHHHHHHTT--S--HHHHHHHHHHH---HHHHH-

Solvent-accessible surface area (backbone atoms only — not comparable to full-atom values): 5623 Å² total; per-residue (Å²): 106,72,52,51,78,71,71,44,92,63,90,53,66,36,60,53,50,52,56,50,37,64,77,37,36,94,83,43,52,67,48,62,77,41,35,77,57,54,36,50,53,45,44,56,49,46,57,62,45,47,59,44,50,55,52,48,51,52,51,51,53,53,51,52,50,52,34,52,78,70,70,49,93,69,83,57,65,71,58,56,49,46,39,32,74,77,55,65,41,58,67,70,70,77,76,108

Mean predicted aligned error: 5.97 Å

Sequence (96 aa):
RHGRFLGIDRPFLHEVAVAVMHAMEDTYPELLESQSYITRVILHEEERFSDTLDHGLRLLQSEIKRLQDEGAQVIPGALIFKLYDTYGFPIDIITD

Nearest PDB structures (foldseek):
  3htz-assembly1_A  TM=8.887E-01  e=2.210E-04  Aquifex aeolicus
  1riq-assembly1_A  TM=8.892E-01  e=5.539E-04  Aquifex aeolicus